Protein AF-A0AAV5BHP0-F1 (afdb_monomer)

Mean predicted aligned error: 7.84 Å

InterPro domains:
  IPR001128 Cytochrome P450 [PF00067] (1-87)
  IPR002401 Cytochrome P450, E-class, group I [PR00463] (36-60)
  IPR002401 Cytochrome P450, E-class, group I [PR00463] (72-82)
  IPR036396 Cytochrome P450 superfamily [G3DSA:1.10.630.10] (1-97)
  IPR036396 Cytochrome P450 superfamily [SSF48264] (1-91)

Structure (mmCIF, N/CA/C/O backbone):
data_AF-A0AAV5BHP0-F1
#
_entry.id   AF-A0AAV5BHP0-F1
#
loop_
_atom_site.group_PDB
_atom_site.id
_atom_site.type_symbol
_atom_site.label_atom_id
_atom_site.label_alt_id
_atom_site.label_comp_id
_atom_site.label_asym_id
_atom_site.label_entity_id
_atom_site.label_seq_id
_atom_site.pdbx_PDB_ins_code
_atom_site.Cartn_x
_atom_site.Cartn_y
_atom_site.Cartn_z
_atom_site.occupancy
_atom_site.B_iso_or_equiv
_atom_site.auth_seq_id
_atom_site.auth_comp_id
_atom_site.auth_asym_id
_atom_site.auth_atom_id
_atom_site.pdbx_PDB_model_num
ATOM 1 N N . MET A 1 1 ? 5.405 -0.450 -7.152 1.00 88.12 1 MET A N 1
ATOM 2 C CA . MET A 1 1 ? 4.959 -0.302 -5.744 1.00 88.12 1 MET A CA 1
ATOM 3 C C . MET A 1 1 ? 3.776 -1.198 -5.367 1.00 88.12 1 MET A C 1
ATOM 5 O O . MET A 1 1 ? 3.698 -1.562 -4.207 1.00 88.12 1 MET A O 1
ATOM 9 N N . ARG A 1 2 ? 2.899 -1.612 -6.304 1.00 93.69 2 ARG A N 1
ATOM 10 C CA . ARG A 1 2 ? 1.798 -2.561 -6.023 1.00 93.69 2 ARG A CA 1
ATOM 11 C C . ARG A 1 2 ? 2.292 -3.954 -5.601 1.00 93.69 2 ARG A C 1
ATOM 13 O O . ARG A 1 2 ? 1.968 -4.437 -4.524 1.00 93.69 2 ARG A O 1
ATOM 20 N N . LEU A 1 3 ? 3.108 -4.584 -6.454 1.00 93.94 3 LEU A N 1
ATOM 21 C CA . LEU A 1 3 ? 3.650 -5.920 -6.196 1.00 93.94 3 LEU A CA 1
ATOM 22 C C . LEU A 1 3 ? 4.712 -5.904 -5.094 1.00 93.94 3 LEU A C 1
ATOM 24 O O . LEU A 1 3 ? 4.634 -6.657 -4.138 1.00 93.94 3 LEU A O 1
ATOM 28 N N . HIS A 1 4 ? 5.685 -5.015 -5.153 1.00 92.50 4 HIS A N 1
ATOM 29 C CA . HIS A 1 4 ? 6.694 -4.926 -4.097 1.00 92.50 4 HIS A CA 1
ATOM 30 C C . HIS A 1 4 ? 6.486 -3.622 -3.322 1.00 92.50 4 HIS A C 1
ATOM 32 O O . HIS A 1 4 ? 7.128 -2.622 -3.651 1.00 92.50 4 HIS A O 1
ATOM 38 N N . PRO A 1 5 ? 5.517 -3.567 -2.383 1.00 91.75 5 PRO A N 1
ATOM 39 C CA . PRO A 1 5 ? 5.359 -2.399 -1.536 1.00 91.75 5 PRO A CA 1
ATOM 40 C C . PRO A 1 5 ? 6.494 -2.350 -0.520 1.00 91.75 5 PRO A C 1
ATOM 42 O O . PRO A 1 5 ? 6.853 -3.365 0.069 1.00 91.75 5 PRO A O 1
ATOM 45 N N . VAL A 1 6 ? 7.030 -1.152 -0.292 1.00 88.88 6 VAL A N 1
ATOM 46 C CA . VAL A 1 6 ? 8.081 -0.929 0.714 1.00 88.88 6 VAL A CA 1
ATOM 47 C C . VAL A 1 6 ? 7.550 -1.200 2.128 1.00 88.88 6 VAL A C 1
ATOM 49 O O . VAL A 1 6 ? 8.272 -1.714 2.972 1.00 88.88 6 VAL A O 1
ATOM 52 N N . ALA A 1 7 ? 6.268 -0.905 2.367 1.00 92.31 7 ALA A N 1
ATOM 53 C CA . ALA A 1 7 ? 5.569 -1.166 3.622 1.00 92.31 7 ALA A CA 1
ATOM 54 C C . ALA A 1 7 ? 4.381 -2.124 3.385 1.00 92.31 7 ALA A C 1
ATOM 56 O O . ALA A 1 7 ? 3.249 -1.654 3.230 1.00 92.31 7 ALA A O 1
ATOM 57 N N . PRO A 1 8 ? 4.613 -3.454 3.306 1.00 93.88 8 PRO A N 1
ATOM 58 C CA . PRO A 1 8 ? 3.557 -4.450 3.074 1.00 93.88 8 PRO A CA 1
ATOM 59 C C . PRO A 1 8 ? 2.545 -4.518 4.227 1.00 93.88 8 PRO A C 1
ATOM 61 O O . PRO A 1 8 ? 1.356 -4.742 4.006 1.00 93.88 8 PRO A O 1
ATOM 64 N N . LEU A 1 9 ? 3.020 -4.270 5.446 1.00 95.94 9 LEU A N 1
ATOM 65 C CA . LEU A 1 9 ? 2.214 -3.958 6.617 1.00 95.94 9 LEU A CA 1
ATOM 66 C C . LEU A 1 9 ? 2.440 -2.480 6.925 1.00 95.94 9 LEU A C 1
ATOM 68 O O . LEU A 1 9 ? 3.582 -2.049 7.101 1.00 95.94 9 LEU A O 1
ATOM 72 N N . MET A 1 10 ? 1.373 -1.689 6.921 1.00 93.69 10 MET A N 1
ATOM 73 C CA . MET A 1 10 ? 1.488 -0.254 7.176 1.00 93.69 10 MET A CA 1
ATOM 74 C C . MET A 1 10 ? 1.788 0.032 8.648 1.00 93.69 10 MET A C 1
ATOM 76 O O . MET A 1 10 ? 1.628 -0.826 9.516 1.00 93.69 10 MET A O 1
ATOM 80 N N . ILE A 1 11 ? 2.209 1.268 8.923 1.00 94.88 11 ILE A N 1
ATOM 81 C CA . ILE A 1 11 ? 2.458 1.746 10.285 1.00 94.88 11 ILE A CA 1
ATOM 82 C C . ILE A 1 11 ? 1.190 1.523 11.127 1.00 94.88 11 ILE A C 1
ATOM 84 O O . ILE A 1 11 ? 0.111 1.889 10.658 1.00 94.88 11 ILE A O 1
ATOM 88 N N . PRO A 1 12 ? 1.291 0.950 12.341 1.00 95.94 12 PRO A N 1
ATOM 89 C CA . PRO A 1 12 ? 0.131 0.724 13.191 1.00 95.94 12 PRO A CA 1
ATOM 90 C C . PRO A 1 12 ? -0.643 2.013 13.482 1.00 95.94 12 PRO A C 1
ATOM 92 O O . PRO A 1 12 ? -0.066 3.060 13.787 1.00 95.94 12 PRO A O 1
ATOM 95 N N . HIS A 1 13 ? -1.966 1.919 13.428 1.00 95.44 13 HIS A N 1
ATOM 96 C CA . HIS A 1 13 ? -2.894 2.934 13.912 1.00 95.44 13 HIS A CA 1
ATOM 97 C C . HIS A 1 13 ? -3.416 2.523 15.284 1.00 95.44 13 HIS A C 1
ATOM 99 O O . HIS A 1 13 ? -3.585 1.338 15.538 1.00 95.44 13 HIS A O 1
ATOM 105 N N . GLN A 1 14 ? -3.712 3.485 16.155 1.00 96.62 14 GLN A N 1
ATOM 106 C CA . GLN A 1 14 ? -4.347 3.210 17.441 1.00 96.62 14 GLN A CA 1
ATOM 107 C C . GLN A 1 14 ? -5.783 3.724 17.443 1.00 96.62 14 GLN A C 1
ATOM 109 O O . GLN A 1 14 ? -6.044 4.845 16.998 1.00 96.62 14 GLN A O 1
ATOM 114 N N . VAL A 1 15 ? -6.704 2.915 17.959 1.00 97.00 15 VAL A N 1
ATOM 115 C CA . VAL A 1 15 ? -8.090 3.329 18.187 1.00 97.00 15 VAL A CA 1
ATOM 116 C C . VAL A 1 15 ? -8.137 4.296 19.370 1.00 97.00 15 VAL A C 1
ATOM 118 O O . VAL A 1 15 ? -7.674 3.969 20.462 1.00 97.00 15 VAL A O 1
ATOM 121 N N . VAL A 1 16 ? -8.668 5.500 19.151 1.00 96.12 16 VAL A N 1
ATOM 122 C CA . VAL A 1 16 ? -8.659 6.595 20.143 1.00 96.12 16 VAL A CA 1
ATOM 123 C C . VAL A 1 16 ? -9.995 6.792 20.865 1.00 96.12 16 VAL A C 1
ATOM 125 O O . VAL A 1 16 ? -10.023 7.406 21.932 1.00 96.12 16 VAL A O 1
ATOM 128 N N . GLU A 1 17 ? -11.077 6.244 20.317 1.00 95.75 17 GLU A N 1
ATOM 129 C CA . GLU A 1 17 ? -12.452 6.375 20.809 1.00 95.75 17 GLU A CA 1
ATOM 130 C C . GLU A 1 17 ? -13.041 4.996 21.128 1.00 95.75 17 GLU A C 1
ATOM 132 O O . GLU A 1 17 ? -12.630 3.990 20.551 1.00 95.75 17 GLU A O 1
ATOM 137 N N . ASP A 1 18 ? -13.989 4.950 22.060 1.00 94.56 18 ASP A N 1
ATOM 138 C CA . ASP A 1 18 ? -14.755 3.741 22.358 1.00 94.56 18 ASP A CA 1
ATOM 139 C C . ASP A 1 18 ? -15.892 3.556 21.344 1.00 94.56 18 ASP A C 1
ATOM 141 O O . ASP A 1 18 ? -16.396 4.523 20.775 1.00 94.56 18 ASP A O 1
ATOM 145 N N . GLY A 1 19 ? -16.308 2.307 21.119 1.00 90.06 19 GLY A N 1
ATOM 146 C CA . GLY A 1 19 ? -17.412 1.991 20.205 1.00 90.06 19 GLY A CA 1
ATOM 147 C C . GLY A 1 19 ? -17.072 2.112 18.716 1.00 90.06 19 GLY A C 1
ATOM 148 O O . GLY A 1 19 ? -17.982 2.130 17.893 1.00 90.06 19 GLY A O 1
ATOM 149 N N . VAL A 1 20 ? -15.785 2.183 18.350 1.00 95.56 20 VAL A N 1
ATOM 150 C CA . VAL A 1 20 ? -15.360 2.175 16.942 1.00 95.56 20 VAL A CA 1
ATOM 151 C C . VAL A 1 20 ? -15.693 0.826 16.312 1.00 95.56 20 VAL A C 1
ATOM 153 O O . VAL A 1 20 ? -15.258 -0.217 16.795 1.00 95.56 20 VAL A O 1
ATOM 156 N N . GLU A 1 21 ? -16.430 0.856 15.204 1.00 95.75 21 GLU A N 1
ATOM 157 C CA . GLU A 1 21 ? -16.787 -0.332 14.436 1.00 95.75 21 GLU A CA 1
ATOM 158 C C . GLU A 1 21 ? -15.947 -0.427 13.156 1.00 95.75 21 GLU A C 1
ATOM 160 O O . GLU A 1 21 ? -15.852 0.527 12.380 1.00 95.75 21 GLU A O 1
ATOM 165 N N . ILE A 1 22 ? -15.328 -1.586 12.923 1.00 93.00 22 ILE A N 1
ATOM 166 C CA . ILE A 1 22 ? -14.565 -1.886 11.708 1.00 93.00 22 ILE A CA 1
ATOM 167 C C . ILE A 1 22 ? -15.072 -3.210 11.145 1.00 93.00 22 ILE A C 1
ATOM 169 O O . ILE A 1 22 ? -14.901 -4.257 11.762 1.00 93.00 22 ILE A O 1
ATOM 173 N N . GLY A 1 23 ? -15.696 -3.171 9.965 1.00 90.69 23 GLY A N 1
ATOM 174 C CA . GLY A 1 23 ? -16.163 -4.376 9.272 1.00 90.69 23 GLY A CA 1
ATOM 175 C C . GLY A 1 23 ? -17.179 -5.207 10.066 1.00 90.69 23 GLY A C 1
ATOM 176 O O . GLY A 1 23 ? -17.136 -6.430 9.981 1.00 90.69 23 GLY A O 1
ATOM 177 N N . GLY A 1 24 ? -18.047 -4.569 10.860 1.00 95.19 24 GLY A N 1
ATOM 178 C CA . GLY A 1 24 ? -19.015 -5.257 11.723 1.00 95.19 24 GLY A CA 1
ATOM 179 C C . GLY A 1 24 ? -18.496 -5.615 13.119 1.00 95.19 24 GLY A C 1
ATOM 180 O O . GLY A 1 24 ? -19.247 -6.157 13.927 1.00 95.19 24 GLY A O 1
ATOM 181 N N . TYR A 1 25 ? -17.224 -5.335 13.424 1.00 95.06 25 TYR A N 1
ATOM 182 C CA . TYR A 1 25 ? -16.609 -5.655 14.712 1.00 95.06 25 TYR A CA 1
ATOM 183 C C . TYR A 1 25 ? -16.380 -4.399 15.548 1.00 95.06 25 TYR A C 1
ATOM 185 O O . TYR A 1 25 ? -15.772 -3.439 15.073 1.00 95.06 25 TYR A O 1
ATOM 193 N N . VAL A 1 26 ? -16.797 -4.431 16.816 1.00 96.50 26 VAL A N 1
ATOM 194 C CA . VAL A 1 26 ? -16.477 -3.379 17.789 1.00 96.50 26 VAL A CA 1
ATOM 195 C C . VAL A 1 26 ? -15.035 -3.549 18.255 1.00 96.50 26 VAL A C 1
ATOM 197 O O . VAL A 1 26 ? -14.671 -4.582 18.821 1.00 96.50 26 VAL A O 1
ATOM 200 N N . VAL A 1 27 ? -14.216 -2.527 18.031 1.00 96.44 27 VAL A N 1
ATOM 201 C CA . VAL A 1 27 ? -12.803 -2.507 18.403 1.00 96.44 27 VAL A CA 1
ATOM 202 C C . VAL A 1 27 ? -12.612 -1.639 19.650 1.00 96.44 27 VAL A C 1
ATOM 204 O O . VAL A 1 27 ? -12.959 -0.456 19.626 1.00 96.44 27 VAL A O 1
ATOM 207 N N . PRO A 1 28 ? -12.040 -2.184 20.740 1.00 96.19 28 PRO A N 1
ATOM 208 C CA . PRO A 1 28 ? -11.773 -1.414 21.948 1.00 96.19 28 PRO A CA 1
ATOM 209 C C . PRO A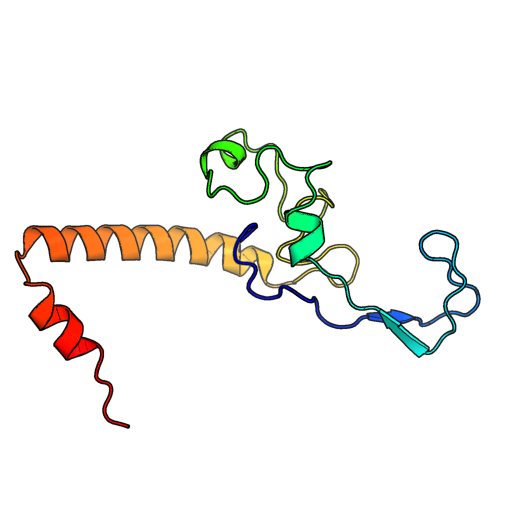 1 28 ? -10.797 -0.256 21.720 1.00 96.19 28 PRO A C 1
ATOM 211 O O . PRO A 1 28 ? -9.845 -0.348 20.934 1.00 96.19 28 PRO A O 1
ATOM 214 N N . LYS A 1 29 ? -10.976 0.818 22.490 1.00 97.69 29 LYS A N 1
ATOM 215 C CA . LYS A 1 29 ? -10.002 1.904 22.572 1.00 97.69 29 LYS A CA 1
ATOM 216 C C . LYS A 1 29 ? -8.633 1.375 23.005 1.00 97.69 29 LYS A C 1
ATOM 218 O O . LYS A 1 29 ? -8.513 0.527 23.885 1.00 97.69 29 LYS A O 1
ATOM 223 N N . GLY A 1 30 ? -7.581 1.903 22.389 1.00 96.88 30 GLY A N 1
ATOM 224 C CA . GLY A 1 30 ? -6.195 1.523 22.650 1.00 96.88 30 GLY A CA 1
ATOM 225 C C . GLY A 1 30 ? -5.679 0.367 21.790 1.00 96.88 30 GLY A C 1
ATOM 226 O O . GLY A 1 30 ? -4.460 0.208 21.705 1.00 96.88 30 GLY A O 1
ATOM 227 N N . CYS A 1 31 ? -6.553 -0.381 21.104 1.00 96.81 31 CYS A N 1
ATOM 228 C CA . CYS A 1 31 ? -6.141 -1.433 20.174 1.00 96.81 31 CYS A CA 1
ATOM 229 C C . CYS A 1 31 ? -5.322 -0.880 19.003 1.00 96.81 31 CYS A C 1
ATOM 231 O O . CYS A 1 31 ? -5.588 0.213 18.491 1.00 96.81 31 CYS A O 1
ATOM 233 N N . LEU A 1 32 ? -4.344 -1.676 18.561 1.00 96.56 32 LEU A N 1
ATOM 234 C CA . LEU A 1 32 ? -3.549 -1.397 17.372 1.00 96.56 32 LEU A CA 1
ATOM 235 C C . LEU A 1 32 ? -4.171 -2.062 16.145 1.00 96.56 32 LEU A C 1
ATOM 237 O O . LEU A 1 32 ? -4.450 -3.258 16.148 1.00 96.56 32 LEU A O 1
ATOM 241 N N . ILE A 1 33 ? -4.333 -1.283 15.083 1.00 95.31 33 ILE A N 1
ATOM 242 C CA . ILE A 1 33 ? -4.815 -1.713 13.776 1.00 95.31 33 ILE A CA 1
ATOM 243 C C . ILE A 1 33 ? -3.665 -1.616 12.783 1.00 95.31 33 ILE A C 1
ATOM 245 O O . ILE A 1 33 ? -3.062 -0.555 12.611 1.00 95.31 33 ILE A O 1
ATOM 249 N N . ILE A 1 34 ? -3.372 -2.726 12.114 1.00 95.75 34 ILE A N 1
ATOM 250 C CA . ILE A 1 34 ? -2.338 -2.810 11.084 1.00 95.75 34 ILE A CA 1
ATOM 251 C C . ILE A 1 34 ? -3.021 -3.137 9.764 1.00 95.75 34 ILE A C 1
ATOM 253 O O . ILE A 1 34 ? -3.737 -4.129 9.650 1.00 95.75 34 ILE A O 1
ATOM 257 N N . PHE A 1 35 ? -2.780 -2.308 8.754 1.00 93.44 35 PHE A N 1
ATOM 258 C CA . PHE A 1 35 ? -3.326 -2.525 7.421 1.00 93.44 35 PHE A CA 1
ATOM 259 C C . PHE A 1 35 ? -2.357 -3.355 6.582 1.00 93.44 35 PHE A C 1
ATOM 261 O O . PHE A 1 35 ? -1.208 -2.956 6.369 1.00 93.44 35 PHE A O 1
ATOM 268 N N . ASN A 1 36 ? -2.840 -4.486 6.070 1.00 95.25 36 ASN A N 1
ATOM 269 C CA . ASN A 1 36 ? -2.099 -5.331 5.142 1.00 95.25 36 ASN A CA 1
ATOM 270 C C . ASN A 1 36 ? -2.216 -4.779 3.714 1.00 95.25 36 ASN A C 1
ATOM 272 O O . ASN A 1 36 ? -3.030 -5.235 2.908 1.00 95.25 36 ASN A O 1
ATOM 276 N N . SER A 1 37 ? -1.410 -3.761 3.412 1.00 94.75 37 SER A N 1
ATOM 277 C CA . SER A 1 37 ? -1.388 -3.134 2.088 1.00 94.75 37 SER A CA 1
ATOM 278 C C . SER A 1 37 ? -1.000 -4.141 1.001 1.00 94.75 37 SER A C 1
ATOM 280 O O . SER A 1 37 ? -1.526 -4.071 -0.108 1.00 94.75 37 SER A O 1
ATOM 282 N N . TRP A 1 38 ? -0.131 -5.109 1.318 1.00 95.19 38 TRP A N 1
ATOM 283 C CA . TRP A 1 38 ? 0.305 -6.145 0.383 1.00 95.19 38 TRP A CA 1
ATOM 284 C C . TRP A 1 38 ? -0.861 -6.988 -0.129 1.00 95.19 38 TRP A C 1
ATOM 286 O O . TRP A 1 38 ? -0.930 -7.240 -1.333 1.00 95.19 38 TRP A O 1
ATOM 296 N N . GLN A 1 39 ? -1.769 -7.383 0.766 1.00 95.50 39 GLN A N 1
ATOM 297 C CA . GLN A 1 39 ? -2.957 -8.160 0.417 1.00 95.50 39 GLN A CA 1
ATOM 298 C C . GLN A 1 39 ? -3.975 -7.309 -0.344 1.00 95.50 39 GLN A C 1
ATOM 300 O O . GLN A 1 39 ? -4.433 -7.729 -1.400 1.00 95.50 39 GLN A O 1
ATOM 305 N N . ILE A 1 40 ? -4.271 -6.099 0.143 1.00 94.06 40 ILE A N 1
ATOM 306 C CA . ILE A 1 40 ? -5.223 -5.172 -0.497 1.00 94.06 40 ILE A CA 1
ATOM 307 C C . ILE A 1 40 ? -4.816 -4.894 -1.951 1.00 94.06 40 ILE A C 1
ATOM 309 O O . ILE A 1 40 ? -5.609 -5.029 -2.877 1.00 94.06 40 ILE A O 1
ATOM 313 N N . MET A 1 41 ? -3.538 -4.587 -2.177 1.00 94.50 41 MET A N 1
ATOM 314 C CA . MET A 1 41 ? -3.002 -4.286 -3.508 1.00 94.50 41 MET A CA 1
ATOM 315 C C . MET A 1 41 ? -2.863 -5.520 -4.419 1.00 94.50 41 MET A C 1
ATOM 317 O O . MET A 1 41 ? -2.368 -5.405 -5.543 1.00 94.50 41 MET A O 1
ATOM 321 N N . ARG A 1 42 ? -3.265 -6.704 -3.950 1.00 94.88 42 ARG A N 1
ATOM 322 C CA . ARG A 1 42 ? -3.270 -7.984 -4.676 1.00 94.88 42 ARG A CA 1
ATOM 323 C C . ARG A 1 42 ? -4.631 -8.664 -4.675 1.00 94.88 42 ARG A C 1
ATOM 325 O O . ARG A 1 42 ? -4.720 -9.817 -5.089 1.00 94.88 42 ARG A O 1
ATOM 332 N N . ASP A 1 43 ? -5.665 -7.983 -4.206 1.00 95.44 43 ASP A N 1
ATOM 333 C CA . ASP A 1 43 ? -6.995 -8.561 -4.169 1.00 95.44 43 ASP A CA 1
ATOM 334 C C . ASP A 1 43 ? -7.467 -8.869 -5.605 1.00 95.44 43 ASP A C 1
ATOM 336 O O . ASP A 1 43 ? -7.533 -7.944 -6.423 1.00 95.44 43 ASP A O 1
ATOM 340 N N . PRO A 1 44 ? -7.778 -10.136 -5.948 1.00 95.75 44 PRO A N 1
ATOM 341 C CA . PRO A 1 44 ? -8.306 -10.487 -7.265 1.00 95.75 44 PRO A CA 1
ATOM 342 C C . PRO A 1 44 ? -9.658 -9.828 -7.567 1.00 95.75 44 PRO A C 1
ATOM 344 O O . PRO A 1 44 ? -10.014 -9.716 -8.737 1.00 95.75 44 PRO A O 1
ATOM 347 N N . ALA A 1 45 ? -10.400 -9.366 -6.552 1.00 94.56 45 ALA A N 1
ATOM 348 C CA . ALA A 1 45 ? -11.628 -8.600 -6.754 1.00 94.56 45 ALA A CA 1
ATOM 349 C C . ALA A 1 45 ? -11.360 -7.179 -7.284 1.00 94.56 45 ALA A C 1
ATOM 351 O O . ALA A 1 45 ? -12.217 -6.606 -7.952 1.00 94.56 45 ALA A O 1
ATOM 352 N N . ALA A 1 46 ? -10.179 -6.618 -7.005 1.00 91.00 46 ALA A N 1
ATOM 353 C CA . ALA A 1 46 ? -9.781 -5.279 -7.443 1.00 91.00 46 ALA A CA 1
ATOM 354 C C . ALA A 1 46 ? -8.800 -5.295 -8.629 1.00 91.00 46 ALA A C 1
ATOM 356 O O . ALA A 1 46 ? -8.695 -4.308 -9.354 1.00 91.00 46 ALA A O 1
ATOM 357 N N . TRP A 1 47 ? -8.068 -6.395 -8.837 1.00 93.19 47 TRP A N 1
ATOM 358 C CA . TRP A 1 47 ? -6.983 -6.468 -9.813 1.00 93.19 47 TRP A CA 1
ATOM 359 C C . TRP A 1 47 ? -7.050 -7.731 -10.671 1.00 93.19 47 TRP A C 1
ATOM 361 O O . TRP A 1 47 ? -6.886 -8.843 -10.174 1.00 93.19 47 TRP A O 1
ATOM 371 N N . GLU A 1 48 ? -7.139 -7.560 -11.992 1.00 93.88 48 GLU A N 1
ATOM 372 C CA . GLU A 1 48 ? -6.922 -8.656 -12.942 1.00 93.88 48 GLU A CA 1
ATOM 373 C C . GLU A 1 48 ? -5.474 -9.161 -12.840 1.00 93.88 48 GLU A C 1
ATOM 375 O O . GLU A 1 48 ? -4.536 -8.354 -12.771 1.00 93.88 48 GLU A O 1
ATOM 380 N N . ARG A 1 49 ? -5.280 -10.489 -12.830 1.00 95.06 49 ARG A N 1
ATOM 381 C CA . ARG A 1 49 ? -3.960 -11.145 -12.738 1.00 95.06 49 ARG A CA 1
ATOM 382 C C . ARG A 1 49 ? -3.083 -10.488 -11.655 1.00 95.06 49 ARG A C 1
ATOM 384 O O . ARG A 1 49 ? -2.040 -9.898 -11.950 1.00 95.06 49 ARG A O 1
ATOM 391 N N . PRO A 1 50 ? -3.510 -10.533 -10.378 1.00 95.25 50 PRO A N 1
ATOM 392 C CA . PRO A 1 50 ? -2.959 -9.690 -9.317 1.00 95.25 50 PRO A CA 1
ATOM 393 C C . PRO A 1 50 ? -1.498 -10.001 -8.980 1.00 95.25 50 PRO A C 1
ATOM 395 O O . PRO A 1 50 ? -0.809 -9.153 -8.413 1.00 95.25 50 PRO A O 1
ATOM 398 N N . SER A 1 51 ? -0.997 -11.180 -9.335 1.00 95.44 51 SER A N 1
ATOM 399 C CA . SER A 1 51 ? 0.395 -11.575 -9.097 1.00 95.44 51 SER A CA 1
ATOM 400 C C . SER A 1 51 ? 1.341 -11.187 -10.237 1.00 95.44 51 SER A C 1
ATOM 402 O O . SER A 1 51 ? 2.553 -11.215 -10.042 1.00 95.44 51 SER A O 1
ATOM 404 N N . GLU A 1 52 ? 0.818 -10.796 -11.402 1.00 96.12 52 GLU A N 1
ATOM 405 C CA . GLU A 1 52 ? 1.633 -10.481 -12.578 1.00 96.12 52 GLU A CA 1
ATOM 406 C C . GLU A 1 52 ? 2.163 -9.043 -12.549 1.00 96.12 52 GLU A C 1
ATOM 408 O O . GLU A 1 52 ? 1.459 -8.082 -12.196 1.00 96.12 52 GLU A O 1
ATOM 413 N N . PHE A 1 53 ? 3.433 -8.890 -12.937 1.00 94.94 53 PHE A N 1
ATOM 414 C CA . PHE A 1 53 ? 4.056 -7.586 -13.139 1.00 94.94 53 PHE A CA 1
ATOM 415 C C . PHE A 1 53 ? 3.642 -7.033 -14.501 1.00 94.94 53 PHE A C 1
ATOM 417 O O . PHE A 1 53 ? 4.258 -7.323 -15.518 1.00 94.94 53 PHE A O 1
ATOM 424 N N . MET A 1 54 ? 2.576 -6.234 -14.500 1.00 93.12 54 MET A N 1
ATOM 425 C CA . MET A 1 54 ? 2.036 -5.587 -15.696 1.00 93.12 54 MET A CA 1
ATOM 426 C C . MET A 1 54 ? 2.000 -4.066 -15.503 1.00 93.12 54 MET A C 1
ATOM 428 O O . MET A 1 54 ? 1.007 -3.567 -14.971 1.00 93.12 54 MET A O 1
ATOM 432 N N . PRO A 1 55 ? 3.059 -3.325 -15.881 1.00 90.56 55 PRO A N 1
ATOM 433 C CA . PRO A 1 55 ? 3.104 -1.864 -15.767 1.00 90.56 55 PRO A CA 1
ATOM 434 C C . PRO A 1 55 ? 2.031 -1.145 -16.591 1.00 90.56 55 PRO A C 1
ATOM 436 O O . PRO A 1 55 ? 1.517 -0.122 -16.146 1.00 90.56 55 PRO A O 1
ATOM 439 N N . ASP A 1 56 ? 1.646 -1.709 -17.739 1.00 92.69 56 ASP A N 1
ATOM 440 C CA . ASP A 1 56 ? 0.728 -1.077 -18.697 1.00 92.69 56 ASP A CA 1
ATOM 441 C C . ASP A 1 56 ? -0.644 -0.734 -18.100 1.00 92.69 56 ASP A C 1
ATOM 443 O O . ASP A 1 56 ? -1.284 0.222 -18.528 1.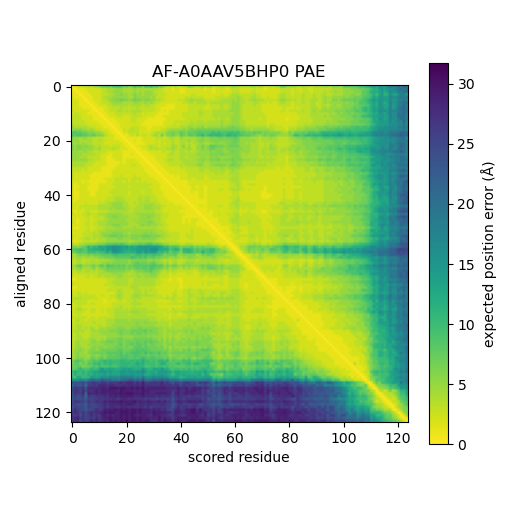00 92.69 56 ASP A O 1
ATOM 447 N N . ARG A 1 57 ? -1.069 -1.442 -17.043 1.00 90.50 57 ARG A N 1
ATOM 448 C CA . ARG A 1 57 ? -2.338 -1.183 -16.337 1.00 90.50 57 ARG A CA 1
ATOM 449 C C . ARG A 1 57 ? -2.410 0.173 -15.625 1.00 90.50 57 ARG A C 1
ATOM 451 O O . ARG A 1 57 ? -3.446 0.490 -15.065 1.00 90.50 57 ARG A O 1
ATOM 458 N N . PHE A 1 58 ? -1.299 0.905 -15.548 1.00 90.25 58 PHE A N 1
ATOM 459 C CA . PHE A 1 58 ? -1.232 2.233 -14.932 1.00 90.25 58 PHE A CA 1
ATOM 460 C C . PHE A 1 58 ? -1.112 3.357 -15.976 1.00 90.25 58 PHE A C 1
ATOM 462 O O . PHE A 1 58 ? -1.015 4.527 -15.605 1.00 90.25 58 PHE A O 1
ATOM 469 N N . MET A 1 59 ? -1.076 3.021 -17.270 1.00 88.31 59 MET A N 1
ATOM 470 C CA . MET A 1 59 ? -0.821 3.979 -18.355 1.00 88.31 59 MET A CA 1
ATOM 471 C C . MET A 1 59 ? -2.038 4.839 -18.706 1.00 88.31 59 MET A C 1
ATOM 473 O O . MET A 1 59 ? -1.883 5.922 -19.263 1.00 88.31 59 MET A O 1
ATOM 477 N N . ASP A 1 60 ? -3.238 4.378 -18.366 1.00 83.31 60 ASP A N 1
ATOM 478 C CA . ASP A 1 60 ? -4.504 5.095 -18.545 1.00 83.31 60 ASP A CA 1
ATOM 479 C C . ASP A 1 60 ? -4.718 6.217 -17.511 1.00 83.31 60 ASP A C 1
ATOM 481 O O . ASP A 1 60 ? -5.651 7.009 -17.638 1.00 83.31 60 ASP A O 1
ATOM 485 N N . GLY A 1 61 ? -3.847 6.318 -16.499 1.00 77.31 61 GLY A N 1
ATOM 486 C CA . GLY A 1 61 ? -3.875 7.378 -15.490 1.00 77.31 61 GLY A CA 1
ATOM 487 C C . GLY A 1 61 ? -5.058 7.297 -14.521 1.00 77.31 61 GLY A C 1
ATOM 488 O O . GLY A 1 61 ? -5.268 8.226 -13.741 1.00 77.31 61 GLY A O 1
ATOM 489 N N . MET A 1 62 ? -5.820 6.202 -14.546 1.00 75.38 62 MET A N 1
ATOM 490 C CA . MET A 1 62 ? -7.025 6.037 -13.727 1.00 75.38 62 MET A CA 1
ATOM 491 C C . MET A 1 62 ? -6.704 5.702 -12.267 1.00 75.38 62 MET A C 1
ATOM 493 O O . MET A 1 62 ? -7.497 5.984 -11.369 1.00 75.38 62 MET A O 1
ATOM 497 N N . THR A 1 63 ? -5.532 5.125 -12.007 1.00 83.56 63 THR A N 1
ATOM 498 C CA . THR A 1 63 ? -5.119 4.717 -10.664 1.00 83.56 63 THR A CA 1
ATOM 499 C C . THR A 1 63 ? -4.450 5.860 -9.888 1.00 83.56 63 THR A C 1
ATOM 501 O O . THR A 1 63 ? -3.347 6.297 -10.222 1.00 83.56 63 THR A O 1
ATOM 504 N N . ASP A 1 64 ? -5.066 6.297 -8.783 1.00 87.12 64 ASP A N 1
ATOM 505 C CA . ASP A 1 64 ? -4.536 7.358 -7.913 1.00 87.12 64 ASP A CA 1
ATOM 506 C C . ASP A 1 64 ? -3.806 6.805 -6.676 1.00 87.12 64 ASP A C 1
ATOM 508 O O . ASP A 1 64 ? -4.420 6.322 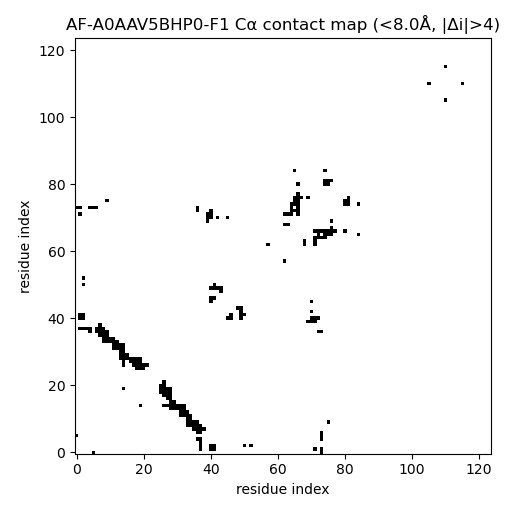-5.724 1.00 87.12 64 ASP A O 1
ATOM 512 N N . PHE A 1 65 ? -2.483 6.980 -6.623 1.00 89.00 65 PHE A N 1
ATOM 513 C CA . PHE A 1 65 ? -1.665 6.608 -5.459 1.00 89.00 65 PHE A CA 1
ATOM 514 C C . PHE A 1 65 ? -1.751 7.595 -4.285 1.00 89.00 65 PHE A C 1
ATOM 516 O O . PHE A 1 65 ? -1.144 7.355 -3.236 1.00 89.00 65 PHE A O 1
ATOM 523 N N . ARG A 1 66 ? -2.497 8.703 -4.412 1.00 88.00 66 ARG A N 1
ATOM 524 C CA . ARG A 1 66 ? -2.735 9.669 -3.323 1.00 88.00 66 ARG A CA 1
ATOM 525 C C . ARG A 1 66 ? -3.825 9.200 -2.356 1.00 88.00 66 ARG A C 1
ATOM 527 O O . ARG A 1 66 ? -4.282 9.968 -1.509 1.00 88.00 66 ARG A O 1
ATOM 534 N N . GLY A 1 67 ? -4.214 7.928 -2.422 1.00 84.31 67 GLY A N 1
ATOM 535 C CA . GLY A 1 67 ? -5.060 7.269 -1.432 1.00 84.31 67 GLY A CA 1
ATOM 536 C C . GLY A 1 67 ? -6.537 7.635 -1.533 1.00 84.31 67 GLY A C 1
ATOM 537 O O . GLY A 1 67 ? -7.225 7.602 -0.513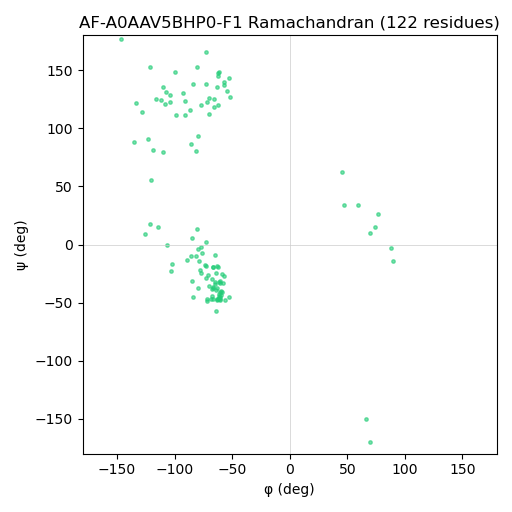 1.00 84.31 67 GLY A O 1
ATOM 538 N N . LYS A 1 68 ? -7.015 8.029 -2.718 1.00 86.94 68 LYS A N 1
ATOM 539 C CA . LYS A 1 68 ? -8.454 8.048 -3.033 1.00 86.94 68 LYS A CA 1
ATOM 540 C C . LYS A 1 68 ? -8.940 6.683 -3.515 1.00 86.94 68 LYS A C 1
ATOM 542 O O . LYS A 1 68 ? -10.076 6.320 -3.240 1.00 86.94 68 LYS A O 1
ATOM 547 N N . ASP A 1 69 ? -8.068 5.937 -4.187 1.00 88.88 69 ASP A N 1
ATOM 548 C CA . ASP A 1 69 ? -8.312 4.561 -4.594 1.00 88.88 69 ASP A CA 1
ATOM 549 C C . ASP A 1 69 ? -7.823 3.601 -3.500 1.00 88.88 69 ASP A C 1
ATOM 551 O O . ASP A 1 69 ? -6.626 3.489 -3.231 1.00 88.88 69 ASP A O 1
ATOM 555 N N . TYR A 1 70 ? -8.757 2.923 -2.833 1.00 89.12 70 TYR A N 1
ATOM 556 C CA . TYR A 1 70 ? -8.432 1.991 -1.752 1.00 89.12 70 TYR A CA 1
ATOM 557 C C . TYR A 1 70 ? -7.827 0.673 -2.251 1.00 89.12 70 TYR A C 1
ATOM 559 O O . TYR A 1 70 ? -7.165 -0.007 -1.467 1.00 89.12 70 TYR A O 1
ATOM 567 N N . GLY A 1 71 ? -7.973 0.341 -3.539 1.00 91.56 71 GLY A N 1
ATOM 568 C CA . 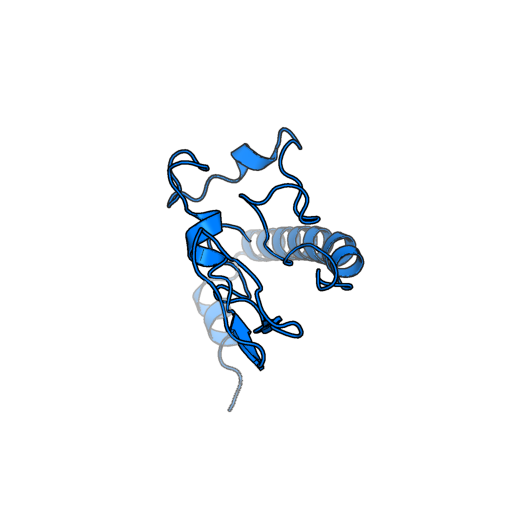GLY A 1 71 ? -7.295 -0.797 -4.162 1.00 91.56 71 GLY A CA 1
ATOM 569 C C . GLY A 1 71 ? -5.796 -0.555 -4.365 1.00 91.56 71 GLY A C 1
ATOM 570 O O . GLY A 1 71 ? -5.028 -1.514 -4.500 1.00 91.56 71 GLY A O 1
ATOM 571 N N . PHE A 1 72 ? -5.356 0.711 -4.332 1.00 93.38 72 PHE A N 1
ATOM 572 C CA . PHE A 1 72 ? -3.961 1.109 -4.502 1.00 93.38 72 PHE A CA 1
ATOM 573 C C . PHE A 1 72 ? -3.499 2.161 -3.483 1.00 93.38 72 PHE A C 1
ATOM 575 O O . PHE A 1 72 ? -3.487 3.363 -3.736 1.00 93.38 72 PHE A O 1
ATOM 582 N N . ILE A 1 73 ? -3.017 1.695 -2.327 1.00 94.00 73 ILE A N 1
ATOM 583 C CA . ILE A 1 73 ? -2.615 2.555 -1.198 1.00 94.00 73 ILE A CA 1
ATOM 584 C C . ILE A 1 73 ? -1.136 2.399 -0.800 1.00 94.00 73 ILE A C 1
ATOM 586 O O . ILE A 1 73 ? -0.835 2.162 0.373 1.00 94.00 73 ILE A O 1
ATOM 590 N N . PRO A 1 74 ? -0.173 2.576 -1.728 1.00 93.00 74 PRO A N 1
ATOM 591 C CA . PRO A 1 74 ? 1.252 2.385 -1.434 1.00 93.00 74 PRO A CA 1
ATOM 592 C C . PRO A 1 74 ? 1.797 3.363 -0.378 1.00 93.00 74 PRO A C 1
ATOM 594 O O . PRO A 1 74 ? 2.837 3.103 0.222 1.00 93.00 74 PRO A O 1
ATOM 597 N N . PHE A 1 75 ? 1.092 4.473 -0.135 1.00 94.06 75 PHE A N 1
ATOM 598 C CA . PHE A 1 75 ? 1.458 5.528 0.816 1.00 94.06 75 PHE A CA 1
ATOM 599 C C . PHE A 1 75 ? 0.401 5.761 1.907 1.00 94.06 75 PHE A C 1
ATOM 601 O O . PHE A 1 75 ? 0.392 6.809 2.567 1.00 94.06 75 PHE A O 1
ATOM 608 N N . GLY A 1 76 ? -0.500 4.793 2.088 1.00 93.19 76 GLY A N 1
ATOM 609 C CA . GLY A 1 76 ? -1.654 4.908 2.972 1.00 93.19 76 GLY A CA 1
ATOM 610 C C . GLY A 1 76 ? -2.712 5.894 2.468 1.00 93.19 76 GLY A C 1
ATOM 611 O O . GLY A 1 76 ? -2.678 6.374 1.335 1.00 93.19 76 GLY A O 1
ATOM 612 N N . SER A 1 77 ? -3.681 6.196 3.330 1.00 93.00 77 SER A N 1
ATOM 613 C CA . SER A 1 77 ? -4.800 7.098 3.037 1.00 93.00 77 SER A CA 1
ATOM 614 C C . SER A 1 77 ? -5.228 7.881 4.292 1.00 93.00 77 SER A C 1
ATOM 616 O O . SER A 1 77 ? -4.679 7.715 5.384 1.00 93.00 77 SER A O 1
ATOM 618 N N . GLY A 1 78 ? -6.191 8.788 4.130 1.00 92.69 78 GLY A N 1
ATOM 619 C CA . GLY A 1 78 ? -6.804 9.550 5.213 1.00 92.69 78 GLY A CA 1
ATOM 620 C C . GLY A 1 78 ? -5.853 10.531 5.904 1.00 92.69 78 GLY A C 1
ATOM 621 O O . GLY A 1 78 ? -4.927 11.081 5.303 1.00 92.69 78 GLY A O 1
ATOM 622 N N . ARG A 1 79 ? -6.100 10.768 7.199 1.00 92.75 79 ARG A N 1
ATOM 623 C CA . ARG A 1 79 ? -5.396 11.777 8.019 1.00 92.75 79 ARG A CA 1
ATOM 624 C C . ARG A 1 79 ? -3.913 11.465 8.253 1.00 92.75 79 ARG A C 1
ATOM 626 O O . ARG A 1 79 ? -3.162 12.364 8.624 1.00 92.75 79 ARG A O 1
ATOM 633 N N . ARG A 1 80 ? -3.496 10.206 8.076 1.00 94.06 80 ARG A N 1
ATOM 634 C CA . ARG A 1 80 ? -2.120 9.724 8.308 1.00 94.06 80 ARG A CA 1
ATOM 635 C C . ARG A 1 80 ? -1.419 9.266 7.027 1.00 94.06 80 ARG A C 1
ATOM 637 O O . ARG A 1 80 ? -0.381 8.619 7.104 1.00 94.06 80 ARG A O 1
ATOM 644 N N . ARG A 1 81 ? -1.959 9.630 5.858 1.00 93.06 81 ARG A N 1
ATOM 645 C CA . ARG A 1 81 ? -1.295 9.440 4.564 1.00 93.06 81 ARG A CA 1
ATOM 646 C C . ARG A 1 81 ? 0.112 10.040 4.589 1.00 93.06 81 ARG A C 1
ATOM 648 O O . ARG A 1 81 ? 0.319 11.107 5.174 1.00 93.06 81 ARG A O 1
ATOM 655 N N . CYS A 1 82 ? 1.054 9.379 3.919 1.00 94.25 82 CYS A N 1
ATOM 656 C CA . CYS A 1 82 ? 2.430 9.848 3.814 1.00 94.25 82 CYS A CA 1
ATOM 657 C C . CYS A 1 82 ? 2.494 11.307 3.333 1.00 94.25 82 CYS A C 1
ATOM 659 O O . CYS A 1 82 ? 1.956 11.667 2.286 1.00 94.25 82 CYS A O 1
ATOM 661 N N . ARG A 1 83 ? 3.199 12.148 4.093 1.00 94.88 83 ARG A N 1
ATOM 662 C CA . ARG A 1 83 ? 3.459 13.552 3.736 1.00 94.88 83 ARG A CA 1
ATOM 663 C C . ARG A 1 83 ? 4.580 13.698 2.702 1.00 94.88 83 ARG A C 1
ATOM 665 O O . ARG A 1 83 ? 4.709 14.761 2.112 1.00 94.88 83 ARG A O 1
ATOM 672 N N . GLY A 1 84 ? 5.356 12.637 2.472 1.00 94.44 84 GLY A N 1
ATOM 673 C CA . GLY A 1 84 ? 6.461 12.586 1.513 1.00 94.44 84 GLY A CA 1
ATOM 674 C C . GLY A 1 84 ? 6.053 12.255 0.075 1.00 94.44 84 GLY A C 1
ATOM 675 O O . GLY A 1 84 ? 6.929 12.099 -0.765 1.00 94.44 84 GLY A O 1
ATOM 676 N N . ILE A 1 85 ? 4.756 12.151 -0.236 1.00 93.94 85 ILE A N 1
ATOM 677 C CA . ILE A 1 85 ? 4.286 11.877 -1.606 1.00 93.94 85 ILE A CA 1
ATOM 678 C C . ILE A 1 85 ? 4.879 12.855 -2.644 1.00 93.94 85 ILE A C 1
ATOM 680 O O . ILE A 1 85 ? 5.397 12.368 -3.647 1.00 93.94 85 ILE A O 1
ATOM 684 N N . PRO A 1 86 ? 4.925 14.184 -2.408 1.00 94.69 86 PRO A N 1
ATOM 685 C CA . PRO A 1 86 ? 5.531 15.110 -3.370 1.00 94.69 86 PRO A CA 1
ATOM 686 C C . PRO A 1 86 ? 7.019 14.834 -3.627 1.00 94.69 86 PRO A C 1
ATOM 688 O O . PRO A 1 86 ? 7.514 15.043 -4.727 1.00 94.69 86 PRO A O 1
ATOM 691 N N . MET A 1 87 ? 7.747 14.323 -2.627 1.00 95.19 87 MET A N 1
ATOM 692 C CA . MET A 1 87 ? 9.146 13.930 -2.807 1.00 95.19 87 MET A CA 1
ATOM 693 C C . MET A 1 87 ? 9.256 12.721 -3.737 1.00 95.19 87 MET A C 1
ATOM 695 O O . MET A 1 87 ? 10.098 12.710 -4.628 1.00 95.19 87 MET A O 1
ATOM 699 N N . VAL A 1 88 ? 8.399 11.715 -3.555 1.00 91.94 88 VAL A N 1
ATOM 700 C CA . VAL A 1 88 ? 8.364 10.521 -4.414 1.00 91.94 88 VAL A CA 1
ATOM 701 C C . VAL A 1 88 ? 8.045 10.902 -5.859 1.00 91.94 88 VAL A C 1
ATOM 703 O O . VAL A 1 88 ? 8.697 10.399 -6.771 1.00 91.94 88 VAL A O 1
ATOM 706 N N . GLU A 1 89 ? 7.089 11.810 -6.063 1.00 91.25 89 GLU A N 1
ATOM 707 C CA . GLU A 1 89 ? 6.702 12.312 -7.388 1.00 91.25 89 GLU A CA 1
ATOM 708 C C . GLU A 1 89 ? 7.876 12.941 -8.146 1.00 91.25 89 GLU A C 1
ATOM 710 O O . GLU A 1 89 ? 7.960 12.789 -9.360 1.00 91.25 89 GLU A O 1
ATOM 715 N N . CYS A 1 90 ? 8.814 13.580 -7.442 1.00 92.62 90 CYS A N 1
ATOM 716 C CA . CYS A 1 90 ? 10.026 14.126 -8.050 1.00 92.62 90 CYS A CA 1
ATOM 717 C C . CYS A 1 90 ? 11.141 13.079 -8.199 1.00 92.62 90 CYS A C 1
ATOM 719 O O . CYS A 1 90 ? 11.801 13.001 -9.234 1.00 92.62 90 CYS A O 1
ATOM 721 N N . VAL A 1 91 ? 11.384 12.283 -7.156 1.00 94.88 91 VAL A N 1
ATOM 722 C CA . VAL A 1 91 ? 12.581 11.432 -7.057 1.00 94.88 91 VAL A CA 1
ATOM 723 C C . VAL A 1 91 ? 12.450 10.149 -7.872 1.00 94.88 91 VAL A C 1
ATOM 725 O O . VAL A 1 91 ? 13.434 9.720 -8.468 1.00 94.88 91 VAL A O 1
ATOM 728 N N . VAL A 1 92 ? 11.266 9.530 -7.925 1.00 91.06 92 VAL A N 1
ATOM 729 C CA . VAL A 1 92 ? 11.087 8.242 -8.618 1.00 91.06 92 VAL A CA 1
ATOM 730 C C . VAL A 1 92 ? 11.242 8.367 -10.137 1.00 91.06 92 VAL A C 1
ATOM 732 O O . VAL A 1 92 ? 11.980 7.567 -10.708 1.00 91.06 92 VAL A O 1
ATOM 735 N N . PRO A 1 93 ? 10.633 9.350 -10.828 1.00 91.38 93 PRO A N 1
ATOM 736 C CA . PRO A 1 93 ? 10.881 9.523 -12.258 1.00 91.38 93 PRO A CA 1
ATOM 737 C C . PRO A 1 93 ? 12.356 9.810 -12.553 1.00 91.38 93 PRO A C 1
ATOM 739 O O . PRO A 1 93 ? 12.923 9.229 -13.476 1.00 91.38 93 PRO A O 1
ATOM 742 N N . TYR A 1 94 ? 13.002 10.645 -11.729 1.00 94.12 94 TYR A N 1
ATOM 743 C CA . TYR A 1 94 ? 14.427 10.939 -11.862 1.00 94.12 94 TYR A CA 1
ATOM 744 C C . TYR A 1 94 ? 15.289 9.680 -11.711 1.00 94.12 94 TY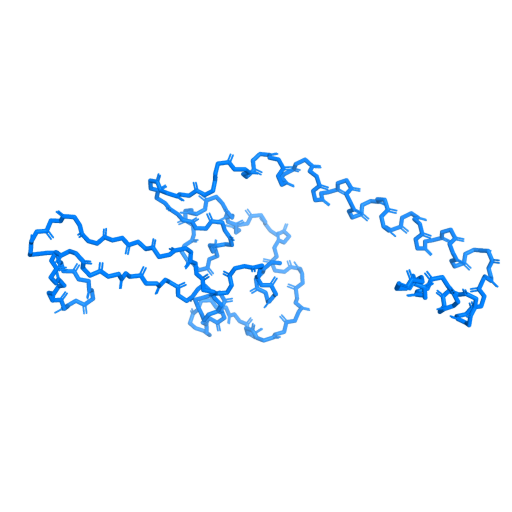R A C 1
ATOM 746 O O . TYR A 1 94 ? 16.150 9.422 -12.552 1.00 94.12 94 TYR A O 1
ATOM 754 N N . SER A 1 95 ? 15.039 8.861 -10.685 1.00 92.50 95 SER A N 1
ATOM 755 C CA . SER A 1 95 ? 15.806 7.633 -10.467 1.00 92.50 95 SER A CA 1
ATOM 756 C C . SER A 1 95 ? 15.619 6.633 -11.606 1.00 92.50 95 SER A C 1
ATOM 758 O O . SER A 1 95 ? 16.602 6.044 -12.044 1.00 92.50 95 SER A O 1
ATOM 760 N N . ILE A 1 96 ? 14.406 6.498 -12.151 1.00 90.69 96 ILE A N 1
ATOM 761 C CA . ILE A 1 96 ? 14.139 5.645 -13.319 1.00 90.69 96 ILE A CA 1
ATOM 762 C C . ILE A 1 96 ? 14.954 6.110 -14.531 1.00 90.69 96 ILE A C 1
ATOM 764 O O . ILE A 1 96 ? 15.589 5.283 -15.189 1.00 90.69 96 ILE A O 1
ATOM 768 N N . VAL A 1 97 ? 14.971 7.416 -14.819 1.00 94.56 97 VAL A N 1
ATOM 769 C CA . VAL A 1 97 ? 15.735 7.976 -15.947 1.00 94.56 97 VAL A CA 1
ATOM 770 C C . VAL A 1 97 ? 17.232 7.738 -15.761 1.00 94.56 97 VAL A C 1
ATOM 772 O O . VAL A 1 97 ? 17.888 7.235 -16.673 1.00 94.56 97 VAL A O 1
ATOM 775 N N . VAL A 1 98 ? 17.769 8.030 -14.574 1.00 95.19 98 VAL A N 1
ATOM 776 C CA . VAL A 1 98 ? 19.191 7.827 -14.264 1.00 95.19 98 VAL A CA 1
ATOM 777 C C . VAL A 1 98 ? 19.572 6.3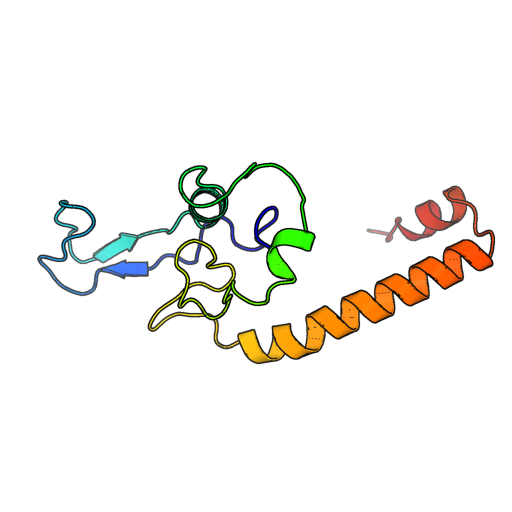51 -14.362 1.00 95.19 98 VAL A C 1
ATOM 779 O O . VAL A 1 98 ? 20.559 6.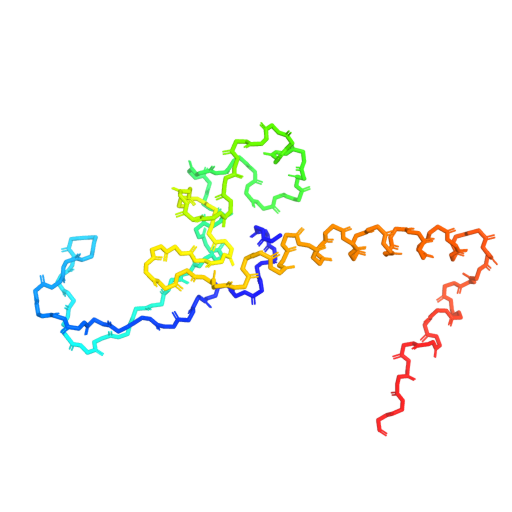022 -15.016 1.00 95.19 98 VAL A O 1
ATOM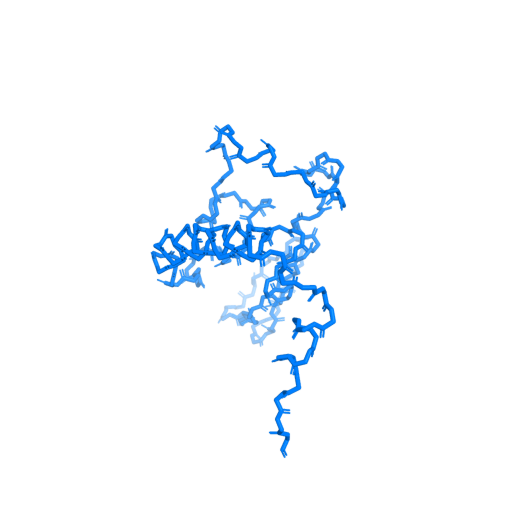 782 N N . SER A 1 99 ? 18.787 5.445 -13.776 1.00 91.12 99 SER A N 1
ATOM 783 C CA . SER A 1 99 ? 19.043 4.003 -13.854 1.00 91.12 99 SER A CA 1
ATOM 784 C C . SER A 1 99 ? 18.969 3.473 -15.286 1.00 91.12 99 SER A C 1
ATOM 786 O O . SER A 1 99 ? 19.775 2.622 -15.655 1.00 91.12 99 SER A O 1
ATOM 788 N N . SER A 1 100 ? 18.050 3.991 -16.106 1.00 91.94 100 SER A N 1
ATOM 789 C CA . SER A 1 100 ? 17.942 3.611 -17.521 1.00 91.94 100 SER A CA 1
ATOM 790 C C . SER A 1 100 ? 19.167 4.073 -18.312 1.00 91.94 100 SER A C 1
ATOM 792 O O . SER A 1 100 ? 19.781 3.270 -19.011 1.00 91.94 100 SER A O 1
ATOM 794 N N . TYR A 1 101 ? 19.582 5.330 -18.124 1.00 93.44 101 TYR A N 1
ATOM 795 C CA . TYR A 1 101 ? 20.770 5.895 -18.765 1.00 93.44 101 TYR A CA 1
ATOM 796 C C . TYR A 1 101 ? 22.055 5.158 -18.371 1.00 93.44 101 TYR A C 1
ATOM 798 O O . TYR A 1 101 ? 22.857 4.799 -19.231 1.00 93.44 101 TYR A O 1
ATOM 806 N N . ILE A 1 102 ? 22.240 4.890 -17.076 1.00 91.69 102 ILE A N 1
ATOM 807 C CA . ILE A 1 102 ? 23.386 4.126 -16.572 1.00 91.69 102 ILE A CA 1
ATOM 808 C C . ILE A 1 102 ? 23.377 2.708 -17.158 1.00 91.69 102 ILE A C 1
ATOM 810 O O . ILE A 1 102 ? 24.410 2.233 -17.622 1.00 91.69 102 ILE A O 1
ATOM 814 N N . GLY A 1 103 ? 22.217 2.046 -17.198 1.00 89.19 103 GLY A N 1
ATOM 815 C CA . GLY A 1 103 ? 22.079 0.725 -17.813 1.00 89.19 103 GLY A CA 1
ATOM 816 C C . GLY A 1 103 ? 22.445 0.714 -19.301 1.00 89.19 103 GLY A C 1
ATOM 817 O O . GLY A 1 103 ? 23.109 -0.213 -19.764 1.00 89.19 103 GLY A O 1
ATOM 818 N N . ASP A 1 104 ? 22.067 1.752 -20.048 1.00 90.06 104 ASP A N 1
ATOM 819 C CA . ASP A 1 104 ? 22.462 1.914 -21.451 1.00 90.06 104 ASP A CA 1
ATOM 820 C C . ASP A 1 104 ? 23.959 2.168 -21.617 1.00 90.06 104 ASP A C 1
ATOM 822 O O . ASP A 1 104 ? 24.568 1.648 -22.554 1.00 90.06 104 ASP A O 1
ATOM 826 N N . LEU A 1 105 ? 24.563 2.943 -20.715 1.00 88.12 105 LEU A N 1
ATOM 827 C CA . LEU A 1 105 ? 25.999 3.198 -20.715 1.00 88.12 105 LEU A CA 1
ATOM 828 C C . LEU A 1 105 ? 26.787 1.905 -20.476 1.00 88.12 105 LEU A C 1
ATOM 830 O O . LEU A 1 105 ? 27.700 1.610 -21.243 1.00 88.12 105 LEU A O 1
ATOM 834 N N . PHE A 1 106 ? 26.392 1.103 -19.482 1.00 86.31 106 PHE A N 1
ATOM 835 C CA . PHE A 1 106 ? 27.008 -0.200 -19.214 1.00 86.31 106 PHE A CA 1
ATOM 836 C C . PHE A 1 106 ? 26.879 -1.153 -20.406 1.00 86.31 106 PHE A C 1
ATOM 838 O O . PHE A 1 106 ? 27.872 -1.750 -20.817 1.00 86.31 106 PHE A O 1
ATOM 845 N N . ARG A 1 107 ? 25.690 -1.238 -21.022 1.00 83.88 107 ARG A N 1
ATOM 846 C CA . ARG A 1 107 ? 25.482 -2.047 -22.237 1.00 83.88 107 ARG A CA 1
ATOM 847 C C . ARG A 1 107 ? 26.391 -1.616 -23.389 1.00 83.88 107 ARG A C 1
ATOM 849 O O . ARG A 1 107 ? 26.917 -2.466 -24.100 1.00 83.88 107 ARG A O 1
ATOM 856 N N . LYS A 1 108 ? 26.572 -0.307 -23.585 1.00 82.94 108 LYS A N 1
ATOM 857 C CA . LYS A 1 108 ? 27.423 0.248 -24.652 1.00 82.94 108 LYS A CA 1
ATOM 858 C C . LYS A 1 108 ? 28.915 0.066 -24.388 1.00 82.94 108 LYS A C 1
ATOM 860 O O . LYS A 1 108 ? 29.677 -0.015 -25.342 1.00 82.94 108 LYS A O 1
ATOM 865 N N . ALA A 1 109 ? 29.324 0.014 -23.125 1.00 80.25 109 ALA A N 1
ATOM 866 C CA . ALA A 1 109 ? 30.721 -0.117 -22.739 1.00 80.25 109 ALA A CA 1
ATOM 867 C C . ALA A 1 109 ? 31.265 -1.559 -22.827 1.00 80.25 109 ALA A C 1
ATOM 869 O O . ALA A 1 109 ? 32.452 -1.739 -22.586 1.00 80.25 109 ALA A O 1
ATOM 870 N N . GLN A 1 110 ? 30.437 -2.568 -23.159 1.00 67.94 110 GLN A N 1
ATOM 871 C CA . GLN A 1 110 ? 30.803 -3.999 -23.106 1.00 67.94 110 GLN A CA 1
ATOM 872 C C . GLN A 1 110 ? 31.492 -4.393 -21.784 1.00 67.94 110 GLN A C 1
ATOM 874 O O . GLN A 1 110 ? 32.377 -5.241 -21.766 1.00 67.94 110 GLN A O 1
ATOM 879 N N . ILE A 1 111 ? 31.097 -3.762 -20.676 1.00 62.75 111 ILE A N 1
ATOM 880 C CA . ILE A 1 111 ? 31.582 -4.142 -19.349 1.00 62.75 111 ILE A CA 1
ATOM 881 C C . ILE A 1 111 ? 30.957 -5.500 -19.032 1.00 62.75 111 ILE A C 1
ATOM 883 O O . ILE A 1 111 ? 29.731 -5.607 -18.922 1.00 62.75 111 ILE A O 1
ATOM 887 N N . ASP A 1 112 ? 31.796 -6.534 -18.962 1.00 60.22 112 ASP A N 1
ATOM 888 C CA . ASP A 1 112 ? 31.358 -7.903 -18.718 1.00 60.22 112 ASP A CA 1
ATOM 889 C C . ASP A 1 112 ? 30.695 -8.023 -17.342 1.00 60.22 112 ASP A C 1
ATOM 891 O O . ASP A 1 112 ? 31.033 -7.338 -16.374 1.00 60.22 112 ASP A O 1
ATOM 895 N N . GLN A 1 113 ? 29.720 -8.925 -17.255 1.00 59.00 113 GLN A N 1
ATOM 896 C CA . GLN A 1 113 ? 28.898 -9.139 -16.063 1.00 59.00 113 GLN A CA 1
ATOM 897 C C . GLN A 1 113 ? 29.747 -9.489 -14.819 1.00 59.00 113 GLN A C 1
ATOM 899 O O . GLN A 1 113 ? 29.365 -9.140 -13.702 1.00 59.00 113 GLN A O 1
ATOM 904 N N . GLU A 1 114 ? 30.925 -10.093 -15.021 1.00 58.62 114 GLU A N 1
ATOM 905 C CA . GLU A 1 114 ? 31.923 -10.387 -13.981 1.00 58.62 114 GLU A CA 1
ATOM 906 C C . GLU A 1 114 ? 32.557 -9.124 -13.375 1.00 58.62 114 GLU A C 1
ATOM 908 O O . GLU A 1 114 ? 32.769 -9.056 -12.162 1.00 58.62 114 GLU A O 1
ATOM 913 N N . GLU A 1 115 ? 32.807 -8.085 -14.176 1.00 60.56 115 GLU A N 1
ATOM 914 C CA . GLU A 1 115 ? 33.373 -6.831 -13.674 1.00 60.56 115 GLU A CA 1
ATOM 915 C C . GLU A 1 115 ? 32.339 -6.093 -12.807 1.00 60.56 115 GLU A C 1
ATOM 917 O O . GLU A 1 115 ? 32.679 -5.551 -11.756 1.00 60.56 115 GLU A O 1
ATOM 922 N N . PHE A 1 116 ? 31.050 -6.164 -13.163 1.00 58.88 116 PHE A N 1
ATOM 923 C CA . PHE A 1 116 ? 29.952 -5.599 -12.365 1.00 58.88 116 PHE A CA 1
ATOM 924 C C . PHE A 1 116 ? 29.764 -6.310 -11.014 1.00 58.88 116 PHE A C 1
ATOM 926 O O . PHE A 1 116 ? 29.483 -5.656 -10.005 1.00 58.88 116 PHE A O 1
ATOM 933 N N . GLU A 1 117 ? 29.950 -7.633 -10.955 1.00 56.94 117 GLU A N 1
ATOM 934 C CA . GLU A 1 117 ? 29.936 -8.372 -9.685 1.00 56.94 117 GLU A CA 1
ATOM 935 C C . GLU A 1 117 ? 31.127 -8.013 -8.785 1.00 56.94 117 GLU A C 1
ATOM 937 O O . GLU A 1 117 ? 30.964 -7.962 -7.563 1.00 56.94 117 GLU A O 1
ATOM 942 N N . SER A 1 118 ? 32.275 -7.634 -9.360 1.00 59.41 118 SER A N 1
ATOM 943 C CA . SER A 1 118 ? 33.424 -7.137 -8.586 1.00 59.41 118 SER A CA 1
ATOM 944 C C . SER A 1 118 ? 33.146 -5.812 -7.849 1.00 59.41 118 SER A C 1
ATOM 946 O O . SER A 1 118 ? 33.735 -5.556 -6.800 1.00 59.41 118 SER A O 1
ATOM 948 N N . PHE A 1 119 ? 32.185 -5.004 -8.318 1.00 59.50 119 PHE A N 1
ATOM 949 C CA . PHE A 1 119 ? 31.754 -3.767 -7.647 1.00 59.50 119 PHE A CA 1
ATOM 950 C C . PHE A 1 119 ? 30.684 -3.985 -6.561 1.00 59.50 119 PHE A C 1
ATOM 952 O O . PHE A 1 119 ? 30.388 -3.063 -5.798 1.00 59.50 119 PHE A O 1
ATOM 959 N N . ARG A 1 120 ? 30.093 -5.186 -6.458 1.00 54.34 120 ARG A N 1
ATOM 960 C CA . ARG A 1 120 ? 29.124 -5.537 -5.399 1.00 54.34 120 ARG A CA 1
ATOM 961 C C . ARG A 1 120 ? 29.776 -5.925 -4.072 1.00 54.34 120 ARG A C 1
ATOM 963 O O . ARG A 1 120 ? 29.066 -6.031 -3.071 1.00 54.34 120 ARG A O 1
ATOM 970 N N . VAL A 1 121 ? 31.094 -6.112 -4.039 1.00 50.53 121 VAL A N 1
ATOM 971 C CA . VAL A 1 121 ? 31.834 -6.391 -2.804 1.00 50.53 121 VAL A CA 1
ATOM 972 C C . VAL A 1 121 ? 32.190 -5.065 -2.133 1.00 50.53 121 VAL A C 1
ATOM 974 O O . VAL A 1 121 ? 33.253 -4.491 -2.346 1.00 50.53 121 VAL A O 1
ATOM 977 N N . TRP A 1 122 ? 31.272 -4.541 -1.321 1.00 38.41 122 TRP A N 1
ATOM 978 C CA . TRP A 1 122 ? 31.649 -3.536 -0.330 1.00 38.41 122 TRP A CA 1
ATOM 979 C C . TRP A 1 122 ? 32.487 -4.247 0.745 1.00 38.41 122 TRP A C 1
ATOM 981 O O . TRP A 1 122 ? 32.012 -5.259 1.271 1.00 38.41 122 TRP A O 1
ATOM 991 N N . PRO A 1 123 ? 33.711 -3.793 1.072 1.00 45.16 123 PRO A N 1
ATOM 992 C CA . PRO A 1 123 ? 34.456 -4.381 2.171 1.00 45.16 123 PRO A CA 1
ATOM 993 C C . PRO A 1 123 ? 33.700 -4.068 3.465 1.00 45.16 123 PRO A C 1
ATOM 995 O O . PRO A 1 123 ? 33.455 -2.902 3.782 1.00 45.16 123 PRO A O 1
ATOM 998 N N . SER A 1 124 ? 33.263 -5.128 4.145 1.00 45.38 124 SER A N 1
ATOM 999 C CA . SER A 1 124 ? 32.697 -5.098 5.497 1.00 45.38 124 SER A CA 1
ATOM 1000 C C . SER A 1 124 ? 33.681 -4.526 6.506 1.00 45.38 124 SER A C 1
ATOM 1002 O O . SER A 1 124 ? 34.857 -4.954 6.431 1.00 45.38 124 SER A O 1
#

pLDDT: mean 87.98, std 12.79, range [38.41, 97.69]

Secondary structure (DSSP, 8-state):
--SS-S-SBPPPEE--STTEEETTEEEPTT-EE--BHHHHTT-TTT-SSTTS--GGGGTTS---TTTTSTT--TT--GGG--TTHHHHHHHHHHHHHHHHHHHHHHHHTT--HHHHHHTT----

Solvent-accessible surface area (backbone atoms only — not comparable to full-atom values): 7629 Å² total; per-residue (Å²): 89,58,88,68,38,95,53,38,60,40,82,72,42,68,38,86,49,74,81,42,70,58,96,91,38,76,43,61,52,68,41,77,46,67,49,53,42,45,56,49,39,38,31,67,93,79,29,82,68,41,88,60,94,61,74,71,83,56,72,81,66,79,74,44,60,84,28,82,36,78,58,41,40,80,45,42,43,76,98,75,32,56,86,56,54,70,56,48,69,56,49,51,61,50,49,53,51,51,53,51,51,51,52,51,51,45,65,72,64,69,64,51,73,69,62,58,55,62,70,69,65,71,88,127

Sequence (124 aa):
MRLHPVAPLMIPHQVVEDGVEIGGYVVPKGCLIIFNSWQIMRDPAAWERPSEFMPDRFMDGMTDFRGKDYGFIPFGSGRRRCRGIPMVECVVPYSIVVSSYIGDLFRKAQIDQEEFESFRVWPS

Foldseek 3Di:
DLQDQPCQKDDWDFAQDFQDDDPNDGDGGGDTDIDRSNCLSQPVVLDDPSNDDDPVVCVVVPDDCQAPDSSHPSQHDDPRGDPCPVVCVPVVVVVVVVVVVVVVVCVVVPPDPVNVVVVVDDPD

Radius of gyration: 20.01 Å; Cα contacts (8 Å, |Δi|>4): 125; chains: 1; bounding box: 54×27×47 Å

Organism: NCBI:txid191504

Nearest PDB structures (foldseek):
  7cb9-assembly1_A  TM=9.520E-01  e=2.329E-08  Salvia miltiorrhiza
  7x2q-assembly2_B  TM=9.370E-01  e=1.190E-07  Salvia miltiorrhiza
  2cib-assembly1_A  TM=8.474E-01  e=6.128E-04  Mycobacterium tuberculosis H37Rv
  2w0b-assembly1_A  TM=8.390E-01  e=5.741E-04  Mycobacterium tuberculosis H37Rv
  1ea1-assembly1_A  TM=8.291E-01  e=5.378E-04  Mycobacterium tuberculosis